Protein AF-A0AAW8W4G9-F1 (afdb_monomer_lite)

Radius of gyration: 17.94 Å; chains: 1; bounding box: 48×32×37 Å

Organism: NCBI:txid380393

Foldseek 3Di:
DVVVVVVVQVVCVVPVVDNDCVVVVVDPVSVVVVVVVVVVVVPDPLVPDPCSVVCVLCQQQVLQLVVCLVVLLVVVVVVFPPPDDVSVVVSVVVSSVVSSVVSVVLCPDPPSVVRRGD

InterPro domains:
  IPR002656 Acyltransferase 3 domain [PF01757] (6-107)

Secondary structure (DSSP, 8-state):
-HHHHHHHHHHHHHHT----THHHHS-HHHHHHHHHHHHHHHTS-GGGSTTHHHHHHHHHTHHHHHHHHHHHHHHHHHHS---SHHHHHHHHHHHHHHHHHHHHHHHTSTTTHHHH--

Sequence (118 aa):
MAIISVTYSIFNKAWMHNIYAEFNYDNLIVMIWITLLFWTLLQINVKSLNISKLITLVSKNCMGIYIVHVIVLKIISHLISMSGAVNNIMVIFIVFLLSLAISEVIYRIPGLRKLVAL

Structure (mmCIF, N/CA/C/O backbone):
data_AF-A0AAW8W4G9-F1
#
_entry.id   AF-A0AAW8W4G9-F1
#
loop_
_atom_site.group_PDB
_atom_site.id
_atom_site.type_symbol
_atom_site.label_atom_id
_atom_site.label_alt_id
_atom_site.label_comp_id
_atom_site.label_asym_id
_atom_site.label_entity_id
_atom_site.label_seq_id
_atom_site.pdbx_PDB_ins_code
_atom_site.Cartn_x
_atom_site.Cartn_y
_atom_site.Cartn_z
_atom_site.occupancy
_atom_site.B_iso_or_equiv
_atom_site.auth_seq_id
_atom_site.auth_comp_id
_atom_site.auth_asym_id
_atom_site.auth_atom_id
_atom_site.pdbx_PDB_model_num
ATOM 1 N N . MET A 1 1 ? 10.363 7.219 -0.745 1.00 53.22 1 MET A N 1
ATOM 2 C CA . MET A 1 1 ? 10.395 5.776 -1.062 1.00 53.22 1 MET A CA 1
ATOM 3 C C . MET A 1 1 ? 11.064 5.533 -2.407 1.00 53.22 1 MET A C 1
ATOM 5 O O . MET A 1 1 ? 12.252 5.265 -2.376 1.00 53.22 1 MET A O 1
ATOM 9 N N . ALA A 1 2 ? 10.390 5.750 -3.548 1.00 54.66 2 ALA A N 1
ATOM 10 C CA . ALA A 1 2 ? 10.933 5.433 -4.878 1.00 54.66 2 ALA A CA 1
ATOM 11 C C . ALA A 1 2 ? 12.298 6.077 -5.177 1.00 54.66 2 ALA A C 1
ATOM 13 O O . ALA A 1 2 ? 13.195 5.391 -5.633 1.00 54.66 2 ALA A O 1
ATOM 14 N N . ILE A 1 3 ? 12.493 7.363 -4.870 1.00 61.19 3 ILE A N 1
ATOM 15 C CA . ILE A 1 3 ? 13.752 8.057 -5.196 1.0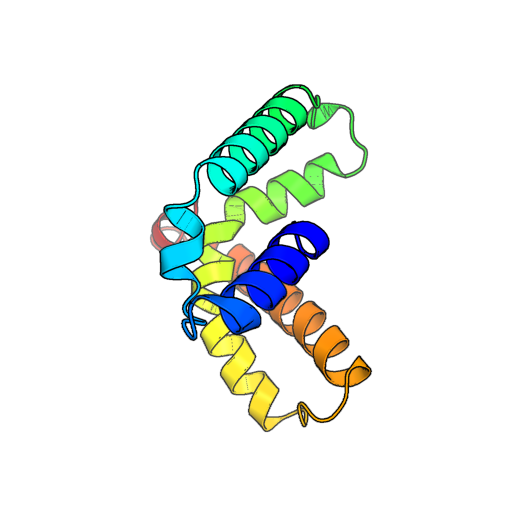0 61.19 3 ILE A CA 1
ATOM 16 C C . ILE A 1 3 ? 14.927 7.501 -4.381 1.00 61.19 3 ILE A C 1
ATOM 18 O O . ILE A 1 3 ? 15.951 7.192 -4.966 1.00 61.19 3 ILE A O 1
ATOM 22 N N . ILE A 1 4 ? 14.765 7.303 -3.068 1.00 65.31 4 ILE A N 1
ATOM 23 C CA . ILE A 1 4 ? 15.822 6.770 -2.184 1.00 65.31 4 ILE A CA 1
ATOM 24 C C . ILE A 1 4 ? 16.107 5.294 -2.489 1.00 65.31 4 ILE A C 1
ATOM 26 O O . ILE A 1 4 ? 17.259 4.881 -2.521 1.00 65.31 4 ILE A O 1
ATOM 30 N N . SER A 1 5 ? 15.072 4.491 -2.752 1.00 61.69 5 SER A N 1
ATOM 31 C CA . SER A 1 5 ? 15.258 3.089 -3.136 1.00 61.69 5 SER A CA 1
ATOM 32 C C . SER A 1 5 ? 15.889 2.957 -4.523 1.00 61.69 5 SER A C 1
ATOM 34 O O . SER A 1 5 ? 16.684 2.052 -4.741 1.00 61.69 5 SER A O 1
ATOM 36 N N . VAL A 1 6 ? 15.564 3.858 -5.457 1.00 66.94 6 VAL A N 1
ATOM 37 C CA . VAL A 1 6 ? 16.162 3.900 -6.798 1.00 66.94 6 VAL A CA 1
ATOM 38 C C . VAL A 1 6 ? 17.608 4.376 -6.720 1.00 66.94 6 VAL A C 1
ATOM 40 O O . VAL A 1 6 ? 18.469 3.716 -7.286 1.00 66.94 6 VAL A O 1
ATOM 43 N N . THR A 1 7 ? 17.918 5.446 -5.982 1.00 69.00 7 THR A N 1
ATOM 44 C CA . THR A 1 7 ? 19.308 5.899 -5.807 1.00 69.00 7 THR A CA 1
ATOM 45 C C . THR A 1 7 ? 20.151 4.843 -5.101 1.00 69.00 7 THR A C 1
ATOM 47 O O . THR A 1 7 ? 21.272 4.580 -5.530 1.00 69.00 7 THR A O 1
ATOM 50 N N . TYR A 1 8 ? 19.601 4.169 -4.089 1.00 69.06 8 TYR A N 1
ATOM 51 C CA . TYR A 1 8 ? 20.279 3.069 -3.411 1.00 69.06 8 TYR A CA 1
ATOM 52 C C . TYR A 1 8 ? 20.453 1.835 -4.309 1.00 69.06 8 TYR A C 1
ATOM 54 O O . TYR A 1 8 ? 21.526 1.244 -4.336 1.00 69.06 8 TYR A O 1
ATOM 62 N N . SER A 1 9 ? 19.448 1.481 -5.116 1.00 65.38 9 SER A N 1
ATOM 63 C CA . SER A 1 9 ? 19.542 0.384 -6.089 1.00 65.38 9 SER A CA 1
ATOM 64 C C . SER A 1 9 ? 20.577 0.667 -7.185 1.00 65.38 9 SER A C 1
ATOM 66 O O . SER A 1 9 ? 21.346 -0.223 -7.545 1.00 65.38 9 SER A O 1
ATOM 68 N N . ILE A 1 10 ? 20.660 1.912 -7.669 1.00 70.31 10 ILE A N 1
ATOM 69 C CA . ILE A 1 10 ? 21.694 2.359 -8.616 1.00 70.31 10 ILE A CA 1
ATOM 70 C C . ILE A 1 10 ? 23.085 2.251 -7.973 1.00 70.31 10 ILE A C 1
ATOM 72 O O . ILE A 1 10 ? 24.012 1.750 -8.607 1.00 70.31 10 ILE A O 1
ATOM 76 N N . PHE A 1 11 ? 23.225 2.660 -6.709 1.00 69.88 11 PHE A N 1
ATOM 77 C CA . PHE A 1 11 ? 24.480 2.570 -5.962 1.00 69.88 11 PHE A CA 1
ATOM 78 C C . PHE A 1 11 ? 24.913 1.113 -5.711 1.00 69.88 11 PHE A C 1
ATOM 80 O O . PHE A 1 11 ? 26.050 0.749 -6.008 1.00 69.88 11 PHE A O 1
ATOM 87 N N . ASN A 1 12 ? 24.000 0.245 -5.261 1.00 66.50 12 ASN A N 1
ATOM 88 C CA . ASN A 1 12 ? 24.263 -1.186 -5.060 1.00 66.50 12 ASN A CA 1
ATOM 89 C C . ASN A 1 12 ? 24.623 -1.900 -6.370 1.00 66.50 12 ASN A C 1
ATOM 91 O O . ASN A 1 12 ? 25.534 -2.728 -6.386 1.00 66.50 12 ASN A O 1
ATOM 95 N N . LYS A 1 13 ? 23.977 -1.542 -7.488 1.00 66.44 13 LYS A N 1
ATOM 96 C CA . LYS A 1 13 ? 24.325 -2.064 -8.816 1.00 66.44 13 LYS A CA 1
ATOM 97 C C . LYS A 1 13 ? 25.741 -1.663 -9.243 1.00 66.44 13 LYS A C 1
ATOM 99 O O . LYS A 1 13 ? 26.420 -2.464 -9.876 1.00 66.44 13 LYS A O 1
ATOM 104 N N . ALA A 1 14 ? 26.184 -0.453 -8.899 1.00 67.19 14 ALA A N 1
ATOM 105 C CA . ALA A 1 14 ? 27.515 0.043 -9.245 1.00 67.19 14 ALA A CA 1
ATOM 106 C C . ALA A 1 14 ? 28.636 -0.561 -8.380 1.00 67.19 14 ALA A C 1
ATOM 108 O O . ALA A 1 14 ? 29.722 -0.808 -8.897 1.00 67.19 14 ALA A O 1
ATOM 109 N N . TRP A 1 15 ? 28.384 -0.805 -7.089 1.00 58.94 15 TRP A N 1
ATOM 110 C CA . TRP A 1 15 ? 29.442 -1.153 -6.127 1.00 58.94 15 TRP A CA 1
ATOM 111 C C . TRP A 1 15 ? 29.416 -2.598 -5.624 1.00 58.94 15 TRP A C 1
ATOM 113 O O . TRP A 1 15 ? 30.468 -3.185 -5.395 1.00 58.94 15 TRP A O 1
ATOM 123 N N . MET A 1 16 ? 28.225 -3.172 -5.435 1.00 60.72 16 MET A N 1
ATOM 124 C CA . MET A 1 16 ? 28.033 -4.464 -4.759 1.00 60.72 16 MET A CA 1
ATOM 125 C C . MET A 1 16 ? 27.646 -5.587 -5.729 1.00 60.72 16 MET A C 1
ATOM 127 O O . MET A 1 16 ? 27.573 -6.740 -5.319 1.00 60.72 16 MET A O 1
ATOM 131 N N . HIS A 1 17 ? 27.378 -5.266 -7.006 1.00 60.84 17 HIS A N 1
ATOM 132 C CA . HIS A 1 17 ? 26.904 -6.203 -8.041 1.00 60.84 17 HIS A CA 1
ATOM 133 C C . HIS A 1 17 ? 25.676 -7.037 -7.621 1.00 60.84 17 HIS A C 1
ATOM 135 O O . HIS A 1 17 ? 25.366 -8.056 -8.234 1.00 60.84 17 HIS A O 1
ATOM 141 N N . ASN A 1 18 ? 24.963 -6.598 -6.580 1.00 58.66 18 ASN A N 1
ATOM 142 C CA . ASN A 1 18 ? 23.908 -7.357 -5.936 1.00 58.66 18 ASN A CA 1
ATOM 143 C C . ASN A 1 18 ? 22.620 -6.530 -5.953 1.00 58.66 18 ASN A C 1
ATOM 145 O O . ASN A 1 18 ? 22.573 -5.408 -5.451 1.00 58.66 18 ASN A O 1
ATOM 149 N N . ILE A 1 19 ? 21.603 -7.059 -6.631 1.00 58.66 19 ILE A N 1
ATOM 150 C CA . ILE A 1 19 ? 20.392 -6.324 -7.036 1.00 58.66 19 ILE A CA 1
ATOM 151 C C . ILE A 1 19 ? 19.165 -6.811 -6.248 1.00 58.66 19 ILE A C 1
ATOM 153 O O . ILE A 1 19 ? 18.057 -6.309 -6.442 1.00 58.66 19 ILE A O 1
ATOM 157 N N . TYR A 1 20 ? 19.339 -7.798 -5.362 1.00 62.41 20 TYR A N 1
ATOM 158 C CA . TYR A 1 20 ? 18.236 -8.344 -4.583 1.00 62.41 20 TYR A CA 1
ATOM 159 C C . TYR A 1 20 ? 17.785 -7.350 -3.513 1.00 62.41 20 TYR A C 1
ATOM 161 O O . TYR A 1 20 ? 18.583 -6.791 -2.762 1.00 62.41 20 TYR A O 1
ATOM 169 N N . ALA A 1 21 ? 16.471 -7.134 -3.450 1.00 60.75 21 ALA A N 1
ATOM 170 C CA . ALA A 1 21 ? 15.850 -6.180 -2.538 1.00 60.75 21 ALA A CA 1
ATOM 171 C C . ALA A 1 21 ? 16.005 -6.564 -1.057 1.00 60.75 21 ALA A C 1
ATOM 173 O O . ALA A 1 21 ? 15.880 -5.697 -0.199 1.00 60.75 21 ALA A O 1
ATOM 174 N N . GLU A 1 22 ? 16.302 -7.832 -0.764 1.00 62.84 22 GLU A N 1
ATOM 175 C CA . GLU A 1 22 ? 16.512 -8.343 0.595 1.00 62.84 22 GLU A CA 1
ATOM 176 C C . GLU A 1 22 ? 17.656 -7.623 1.322 1.00 62.84 22 GLU A C 1
ATOM 178 O O . GLU A 1 22 ? 17.476 -7.172 2.449 1.00 62.84 22 GLU A O 1
ATOM 183 N N . PHE A 1 23 ? 18.764 -7.352 0.627 1.00 63.75 23 PHE A N 1
ATOM 184 C CA . PHE A 1 23 ? 19.906 -6.616 1.180 1.00 63.75 23 PHE A CA 1
ATOM 185 C C . PHE A 1 23 ? 19.605 -5.136 1.444 1.00 63.75 23 PHE A C 1
ATOM 187 O O . PHE A 1 23 ? 20.335 -4.468 2.175 1.00 63.75 23 PHE A O 1
ATOM 194 N N . ASN A 1 24 ? 18.528 -4.593 0.866 1.00 64.75 24 ASN A N 1
ATOM 195 C CA . ASN A 1 24 ? 18.127 -3.216 1.133 1.00 64.75 24 ASN A CA 1
ATOM 196 C C . ASN A 1 24 ? 17.456 -3.067 2.507 1.00 64.75 24 ASN A C 1
ATOM 198 O O . ASN A 1 24 ? 17.430 -1.952 3.029 1.00 64.75 24 ASN A O 1
ATOM 202 N N . TYR A 1 25 ? 16.926 -4.148 3.093 1.00 66.69 25 TYR A N 1
ATOM 203 C CA . TYR A 1 25 ? 16.315 -4.116 4.427 1.00 66.69 25 TYR A CA 1
ATOM 204 C C . TYR A 1 25 ? 17.349 -4.097 5.557 1.00 66.69 25 TYR A C 1
ATOM 206 O O . TYR A 1 25 ? 17.073 -3.520 6.606 1.00 66.69 25 TYR A O 1
ATOM 214 N N . ASP A 1 26 ? 18.550 -4.624 5.314 1.00 70.12 26 ASP A N 1
ATOM 215 C CA . ASP A 1 26 ? 19.663 -4.615 6.277 1.00 70.12 26 ASP A CA 1
ATOM 216 C C . ASP A 1 26 ? 20.365 -3.249 6.364 1.00 70.12 26 ASP A C 1
ATOM 218 O O . ASP A 1 26 ? 21.248 -3.019 7.193 1.00 70.12 26 ASP A O 1
ATOM 222 N N . ASN A 1 27 ? 19.986 -2.306 5.500 1.00 75.00 27 ASN A N 1
ATOM 223 C CA . ASN A 1 27 ? 20.593 -0.990 5.471 1.00 75.00 27 ASN A CA 1
ATOM 224 C C . ASN A 1 27 ? 20.007 -0.074 6.558 1.00 75.00 27 ASN A C 1
ATOM 226 O O . ASN A 1 27 ? 18.842 0.329 6.514 1.00 75.00 27 ASN A O 1
ATOM 230 N N . LEU A 1 28 ? 20.871 0.356 7.478 1.00 78.00 28 LEU A N 1
ATOM 231 C CA . LEU A 1 28 ? 20.533 1.248 8.589 1.00 78.00 28 LEU A CA 1
ATOM 232 C C . LEU A 1 28 ? 19.907 2.581 8.129 1.00 78.00 28 LEU A C 1
ATOM 234 O O . LEU A 1 28 ? 18.979 3.077 8.764 1.00 78.00 28 LEU A O 1
ATOM 238 N N . ILE A 1 29 ? 20.339 3.141 6.994 1.00 77.94 29 ILE A N 1
ATOM 239 C CA . ILE A 1 29 ? 19.748 4.356 6.407 1.00 77.94 29 ILE A CA 1
ATOM 240 C C . ILE A 1 29 ? 18.305 4.081 5.969 1.00 77.94 29 ILE A C 1
ATOM 242 O O . ILE A 1 29 ? 17.413 4.875 6.264 1.00 77.94 29 ILE A O 1
ATOM 246 N N . VAL A 1 30 ? 18.052 2.951 5.302 1.00 77.75 30 VAL A N 1
ATOM 247 C CA . VAL A 1 30 ? 16.699 2.556 4.875 1.00 77.75 30 VAL A CA 1
ATOM 248 C C . VAL A 1 30 ? 15.795 2.347 6.093 1.00 77.75 30 VAL A C 1
ATOM 250 O O . VAL A 1 30 ? 14.675 2.859 6.106 1.00 77.75 30 VAL A O 1
ATOM 253 N N . MET A 1 31 ? 16.295 1.700 7.151 1.00 82.62 31 MET A N 1
ATOM 254 C CA . MET A 1 31 ? 15.563 1.539 8.413 1.00 82.62 31 MET A CA 1
ATOM 255 C C . MET A 1 31 ? 15.209 2.877 9.075 1.00 82.62 31 MET A C 1
ATOM 257 O O . MET A 1 31 ? 14.056 3.074 9.470 1.00 82.62 31 MET A O 1
ATOM 261 N N . ILE A 1 32 ? 16.159 3.817 9.177 1.00 83.69 32 ILE A N 1
ATOM 262 C CA . ILE A 1 32 ? 15.904 5.157 9.734 1.00 83.69 32 ILE A CA 1
ATOM 263 C C . ILE A 1 32 ? 14.819 5.872 8.926 1.00 83.69 32 ILE A C 1
ATOM 265 O O . ILE A 1 32 ? 13.883 6.426 9.501 1.00 83.69 32 ILE A O 1
ATOM 269 N N . TRP A 1 33 ? 14.896 5.829 7.595 1.00 81.31 33 TRP A N 1
ATOM 270 C CA . TRP A 1 33 ? 13.904 6.473 6.735 1.00 81.31 33 TRP A CA 1
ATOM 271 C C . TRP A 1 33 ? 12.510 5.872 6.875 1.00 81.31 33 TRP A C 1
ATOM 273 O O . TRP A 1 33 ? 11.536 6.621 6.953 1.00 81.31 33 TRP A O 1
ATOM 283 N N . ILE A 1 34 ? 12.399 4.542 6.927 1.00 83.12 34 ILE A N 1
ATOM 284 C CA . ILE A 1 34 ? 11.119 3.867 7.170 1.00 83.12 34 ILE A CA 1
ATOM 285 C C . ILE A 1 34 ? 10.567 4.302 8.530 1.00 83.12 34 ILE A C 1
ATOM 287 O O . ILE A 1 34 ? 9.404 4.686 8.619 1.00 83.12 34 ILE A O 1
ATOM 291 N N . THR A 1 35 ? 11.408 4.337 9.565 1.00 87.38 35 THR A N 1
ATOM 292 C CA . THR A 1 35 ? 11.010 4.749 10.919 1.00 87.38 35 THR A CA 1
ATOM 293 C C . THR A 1 35 ? 10.491 6.188 10.945 1.00 87.38 35 THR A C 1
ATOM 295 O O . THR A 1 35 ? 9.416 6.440 11.486 1.00 87.38 35 THR A O 1
ATOM 298 N N . LEU A 1 36 ? 11.193 7.130 10.306 1.00 88.12 36 LEU A N 1
ATOM 299 C CA . LEU A 1 36 ? 10.755 8.527 10.187 1.00 88.12 36 LEU A CA 1
ATOM 300 C C . LEU A 1 36 ? 9.448 8.662 9.395 1.00 88.12 36 LEU A C 1
ATOM 302 O O . LEU A 1 36 ? 8.577 9.457 9.749 1.00 88.12 36 LEU A O 1
ATOM 306 N N . LEU A 1 37 ? 9.281 7.871 8.337 1.00 85.94 37 LEU A N 1
ATOM 307 C CA . LEU A 1 37 ? 8.051 7.851 7.553 1.00 85.94 37 LEU A CA 1
ATOM 308 C C . LEU A 1 37 ? 6.868 7.354 8.392 1.00 85.94 37 LEU A C 1
ATOM 310 O O . LEU A 1 37 ? 5.821 7.990 8.403 1.00 85.94 37 LEU A O 1
ATOM 314 N N . PHE A 1 38 ? 7.029 6.272 9.153 1.00 86.12 38 PHE A N 1
ATOM 315 C CA . PHE A 1 38 ? 5.977 5.819 10.065 1.00 86.12 38 PHE A CA 1
ATOM 316 C C . PHE A 1 38 ? 5.699 6.842 11.168 1.00 86.12 38 PHE A C 1
ATOM 318 O O . PHE A 1 38 ? 4.538 7.145 11.433 1.00 86.12 38 PHE A O 1
ATOM 325 N N . TRP A 1 39 ? 6.742 7.426 11.759 1.00 91.50 39 TRP A N 1
ATOM 326 C CA . TRP A 1 39 ? 6.605 8.449 12.794 1.00 91.50 39 TRP A CA 1
ATOM 327 C C . TRP A 1 39 ? 5.789 9.654 12.314 1.00 91.50 39 TRP A C 1
ATOM 329 O O . TRP A 1 39 ? 4.866 10.093 12.994 1.00 91.50 39 TRP A O 1
ATOM 339 N N .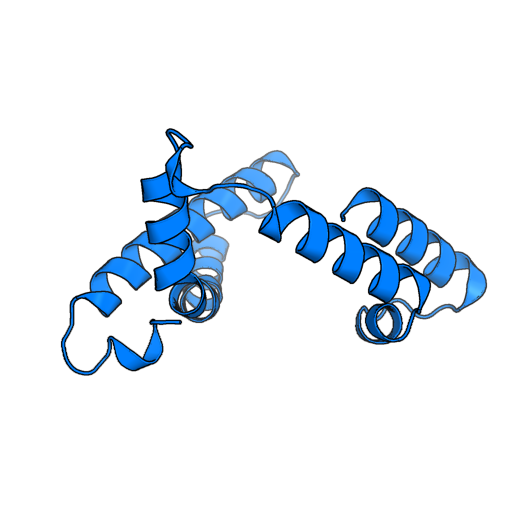 THR A 1 40 ? 6.083 10.160 11.115 1.00 88.19 40 THR A N 1
ATOM 340 C CA . THR A 1 40 ? 5.339 11.282 10.522 1.00 88.19 40 THR A CA 1
ATOM 341 C C . THR A 1 40 ? 3.891 10.914 10.204 1.00 88.19 40 THR A C 1
ATOM 343 O O . THR A 1 40 ? 2.990 11.699 10.490 1.00 88.19 40 THR A O 1
ATOM 346 N N . LEU A 1 41 ? 3.636 9.710 9.683 1.00 85.31 41 LEU A N 1
ATOM 347 C CA . LEU A 1 41 ? 2.275 9.246 9.399 1.00 85.31 41 LEU A CA 1
ATOM 348 C C . LEU A 1 41 ? 1.433 9.052 10.668 1.00 85.31 41 LEU A C 1
ATOM 350 O O . LEU A 1 41 ? 0.235 9.326 10.639 1.00 85.31 41 LEU A O 1
ATOM 354 N N . LEU A 1 42 ? 2.038 8.636 11.785 1.00 85.94 42 LEU A N 1
ATOM 355 C CA . LEU A 1 42 ? 1.343 8.474 13.070 1.00 85.94 42 LEU A CA 1
ATOM 356 C C . LEU A 1 42 ? 0.816 9.797 13.640 1.00 85.94 42 LEU A C 1
ATOM 358 O O . LEU A 1 42 ? -0.160 9.797 14.386 1.00 85.94 42 LEU A O 1
ATOM 362 N N . GLN A 1 43 ? 1.434 10.923 13.281 1.00 87.12 43 GLN A N 1
ATOM 363 C CA . GLN A 1 43 ? 0.989 12.250 13.712 1.00 87.12 43 GLN A CA 1
ATOM 364 C C . GLN A 1 43 ? -0.219 12.763 12.911 1.00 87.12 43 GLN A C 1
ATOM 366 O O . GLN A 1 43 ? -0.866 13.730 13.317 1.00 87.12 43 GLN A O 1
ATOM 371 N N . ILE A 1 44 ? -0.553 12.131 11.781 1.00 84.94 44 ILE A N 1
ATOM 372 C CA . ILE A 1 44 ? -1.676 12.544 10.939 1.00 84.94 44 ILE A CA 1
ATOM 373 C C . ILE A 1 44 ? -2.986 12.062 11.564 1.00 84.94 44 ILE A C 1
ATOM 375 O O . ILE A 1 44 ? -3.253 10.864 11.671 1.00 84.94 44 ILE A O 1
ATOM 379 N N . ASN A 1 45 ? -3.872 13.001 11.901 1.00 82.38 45 ASN A N 1
ATOM 380 C CA . ASN A 1 45 ? -5.233 12.661 12.299 1.00 82.38 45 ASN A CA 1
ATOM 381 C C . ASN A 1 45 ? -6.062 12.251 11.073 1.00 82.38 45 ASN A C 1
ATOM 383 O O . ASN A 1 45 ? -6.696 13.071 10.416 1.00 82.38 45 ASN A O 1
ATOM 387 N N . VAL A 1 46 ? -6.084 10.952 10.776 1.00 77.62 46 VAL A N 1
ATOM 388 C CA . VAL A 1 46 ? -6.787 10.404 9.606 1.00 77.62 46 VAL A CA 1
ATOM 389 C C . VAL A 1 46 ? -8.281 10.750 9.603 1.00 77.62 46 VAL A C 1
ATOM 391 O O . VAL A 1 46 ? -8.858 10.899 8.530 1.00 77.62 46 VAL A O 1
ATOM 394 N N . LYS A 1 47 ? -8.923 10.928 10.770 1.00 76.62 47 LYS A N 1
ATOM 395 C CA . LYS A 1 47 ? -10.372 11.192 10.865 1.00 76.62 47 LYS A CA 1
ATOM 396 C C . LYS A 1 47 ? -10.783 12.562 10.320 1.00 76.62 47 LYS A C 1
ATOM 398 O O . LYS A 1 47 ? -11.922 12.696 9.885 1.00 76.62 47 LYS A O 1
ATOM 403 N N . SER A 1 48 ? -9.893 13.555 10.326 1.00 78.62 48 SER A N 1
ATOM 404 C CA . SER A 1 48 ? -10.193 14.895 9.801 1.00 78.62 48 SER A CA 1
ATOM 405 C C . SER A 1 48 ? -10.016 15.007 8.284 1.00 78.62 48 SER A C 1
ATOM 407 O O . SER A 1 48 ? -10.363 16.031 7.700 1.00 78.62 48 SER A O 1
ATOM 409 N N . LEU A 1 49 ? -9.502 13.966 7.622 1.00 83.31 49 LEU A N 1
ATOM 410 C CA . LEU A 1 49 ? -9.316 13.955 6.176 1.00 83.31 49 LEU A CA 1
ATOM 411 C C . LEU A 1 49 ? -10.616 13.575 5.455 1.00 83.31 49 LEU A C 1
ATOM 413 O O . LEU A 1 49 ? -11.258 12.573 5.781 1.00 83.31 49 LEU A O 1
ATOM 417 N N . ASN A 1 50 ? -10.928 14.284 4.367 1.00 86.31 50 ASN A N 1
ATOM 418 C CA . ASN A 1 50 ? -12.045 13.952 3.466 1.00 86.31 50 ASN A CA 1
ATOM 419 C C . ASN A 1 50 ? -11.932 12.536 2.859 1.00 86.31 50 ASN A C 1
ATOM 421 O O . ASN A 1 50 ? -12.922 11.957 2.418 1.00 86.31 50 ASN A O 1
ATOM 425 N N . ILE A 1 51 ? -10.725 11.961 2.864 1.00 88.88 51 ILE A N 1
ATOM 426 C CA . ILE A 1 51 ? -10.384 10.654 2.281 1.00 88.88 51 ILE A CA 1
ATOM 427 C C . ILE A 1 51 ? -10.371 9.545 3.358 1.00 88.88 51 ILE A C 1
ATOM 429 O O . ILE A 1 51 ? -10.133 8.377 3.060 1.00 88.88 51 ILE A O 1
ATOM 433 N N . SER A 1 52 ? -10.691 9.867 4.617 1.00 88.31 52 SER A N 1
ATOM 434 C CA . SER A 1 52 ? -10.679 8.931 5.755 1.00 88.31 52 SER A CA 1
ATOM 435 C C . SER A 1 52 ? -11.443 7.626 5.498 1.00 88.31 52 SER A C 1
ATOM 437 O O . SER A 1 52 ? -10.962 6.544 5.844 1.00 88.31 52 SER A O 1
ATOM 439 N N . LYS A 1 53 ? -12.601 7.700 4.828 1.00 90.06 53 LYS A N 1
ATOM 440 C CA . LYS A 1 53 ? -13.406 6.527 4.448 1.00 90.06 53 LYS A CA 1
ATOM 441 C C . LYS A 1 53 ? -12.675 5.616 3.463 1.00 90.06 53 LYS A C 1
ATOM 443 O O . LYS A 1 53 ? -12.704 4.401 3.635 1.00 90.06 53 LYS A O 1
ATOM 448 N N . LEU A 1 54 ? -12.012 6.194 2.461 1.00 90.56 54 LEU A N 1
ATOM 449 C CA . LEU A 1 54 ? -11.239 5.441 1.474 1.00 90.56 54 LEU A CA 1
ATOM 450 C C . LEU A 1 54 ? -10.017 4.793 2.127 1.00 90.56 54 LEU A C 1
ATOM 452 O O . LEU A 1 54 ? -9.777 3.611 1.908 1.00 90.56 54 LEU A O 1
ATOM 456 N N . ILE A 1 55 ? -9.294 5.537 2.970 1.00 89.81 55 ILE A N 1
ATOM 457 C CA . ILE A 1 55 ? -8.154 5.005 3.729 1.00 89.81 55 ILE A CA 1
ATOM 458 C C . ILE A 1 55 ? -8.614 3.809 4.564 1.00 89.81 55 ILE A C 1
ATOM 460 O O . ILE A 1 55 ? -8.057 2.727 4.437 1.00 89.81 55 ILE A O 1
ATOM 464 N N . THR A 1 56 ? -9.700 3.958 5.326 1.00 90.44 56 THR A N 1
ATOM 465 C CA . THR A 1 56 ? -10.258 2.871 6.146 1.00 90.44 56 THR A CA 1
ATOM 466 C C . THR A 1 56 ? -10.672 1.659 5.303 1.00 90.44 56 THR A C 1
ATOM 468 O O . THR A 1 56 ? -10.407 0.522 5.692 1.00 90.44 56 THR A O 1
ATOM 471 N N . LEU A 1 57 ? -11.299 1.885 4.141 1.00 92.12 57 LEU A N 1
ATOM 472 C CA . LEU A 1 57 ? -11.717 0.833 3.209 1.00 92.12 57 LEU A CA 1
ATOM 473 C C . LEU A 1 57 ? -10.526 0.043 2.655 1.00 92.12 57 LEU A C 1
ATOM 475 O O . LEU A 1 57 ? -10.585 -1.184 2.598 1.00 92.12 57 LEU A O 1
ATOM 479 N N . VAL A 1 58 ? -9.460 0.731 2.251 1.00 92.00 58 VAL A N 1
ATOM 480 C CA . VAL A 1 58 ? -8.248 0.090 1.730 1.00 92.00 58 VAL A CA 1
ATOM 481 C C . VAL A 1 58 ? -7.504 -0.622 2.857 1.00 92.00 58 VAL A C 1
ATOM 483 O O . VAL A 1 58 ? -7.154 -1.788 2.704 1.00 92.00 58 VAL A O 1
ATOM 486 N N . SER A 1 59 ? -7.333 0.024 4.015 1.00 90.12 59 SER A N 1
ATOM 487 C CA . SER A 1 59 ? -6.635 -0.546 5.171 1.00 90.12 59 SER A CA 1
ATOM 488 C C . SER A 1 59 ? -7.262 -1.856 5.643 1.00 90.12 59 SER A C 1
ATOM 490 O O . SER A 1 59 ? -6.543 -2.838 5.802 1.00 90.12 59 SER A O 1
ATOM 492 N N . LYS A 1 60 ? -8.595 -1.920 5.797 1.00 91.25 60 LYS A N 1
ATOM 493 C CA . LYS A 1 60 ? -9.267 -3.151 6.258 1.00 91.25 60 LYS A CA 1
ATOM 494 C C . LYS A 1 60 ? -9.187 -4.316 5.261 1.00 91.25 60 LYS A C 1
ATOM 496 O O . LYS A 1 60 ? -9.375 -5.456 5.668 1.00 91.25 60 LYS A O 1
ATOM 501 N N . ASN A 1 61 ? -8.955 -4.027 3.976 1.00 92.56 61 ASN A N 1
ATOM 502 C CA . ASN A 1 61 ? -8.873 -5.012 2.892 1.00 92.56 61 ASN A CA 1
ATOM 503 C C . ASN A 1 61 ? -7.437 -5.246 2.407 1.00 92.56 61 ASN A C 1
ATOM 505 O O . ASN A 1 61 ? -7.242 -5.955 1.424 1.00 92.56 61 ASN A O 1
ATOM 509 N N . CYS A 1 62 ? -6.431 -4.645 3.046 1.00 92.31 62 CYS A N 1
ATOM 510 C CA . CYS A 1 62 ? -5.060 -4.649 2.539 1.00 92.31 62 CYS A CA 1
ATOM 511 C C . CYS A 1 62 ? -4.514 -6.078 2.372 1.00 92.31 62 CYS A C 1
ATOM 513 O O . CYS A 1 62 ? -3.950 -6.402 1.326 1.00 92.31 62 CYS A O 1
ATOM 515 N N . MET A 1 63 ? -4.778 -6.961 3.343 1.00 92.44 63 MET A N 1
ATOM 516 C CA . MET A 1 63 ? -4.394 -8.373 3.255 1.00 92.44 63 MET A CA 1
ATOM 517 C C . MET A 1 63 ? -5.113 -9.093 2.107 1.00 92.44 63 MET A C 1
ATOM 519 O O . MET A 1 63 ? -4.502 -9.830 1.337 1.00 92.44 63 MET A O 1
ATOM 523 N N . GLY A 1 64 ? -6.404 -8.818 1.929 1.00 92.38 64 GLY A N 1
ATOM 524 C CA . GLY A 1 64 ? -7.170 -9.304 0.787 1.00 92.38 64 GLY A CA 1
ATOM 525 C C . GLY A 1 64 ? -6.587 -8.917 -0.559 1.00 92.38 64 GLY A C 1
ATOM 526 O O . GLY A 1 64 ? -6.381 -9.773 -1.415 1.00 92.38 64 GLY A O 1
ATOM 527 N N . ILE A 1 65 ? -6.278 -7.631 -0.729 1.00 95.12 65 ILE A N 1
ATOM 528 C CA . ILE A 1 65 ? -5.681 -7.104 -1.957 1.00 95.12 65 ILE A CA 1
ATOM 529 C C . ILE A 1 65 ? -4.351 -7.813 -2.212 1.00 95.12 65 ILE A C 1
ATOM 531 O O . ILE A 1 65 ? -4.096 -8.254 -3.331 1.00 95.12 65 ILE A O 1
ATOM 535 N N . TYR A 1 66 ? -3.535 -7.994 -1.173 1.00 93.69 66 TYR A N 1
ATOM 536 C CA . TYR A 1 66 ? -2.269 -8.712 -1.269 1.00 93.69 66 TYR A CA 1
ATOM 537 C C . TYR A 1 66 ? -2.436 -10.169 -1.737 1.00 93.69 66 TYR A C 1
ATOM 539 O O . TYR A 1 66 ? -1.652 -10.636 -2.554 1.00 93.69 66 TYR A O 1
ATOM 547 N N . ILE A 1 67 ? -3.479 -10.882 -1.319 1.00 93.00 67 ILE A N 1
ATOM 548 C CA . ILE A 1 67 ? -3.719 -12.255 -1.793 1.00 93.00 67 ILE A CA 1
ATOM 549 C C . ILE A 1 67 ? -4.291 -12.255 -3.221 1.00 93.00 67 ILE A C 1
ATOM 551 O O . ILE A 1 67 ? -3.834 -12.989 -4.096 1.00 93.00 67 ILE A O 1
ATOM 555 N N . VAL A 1 68 ? -5.304 -11.425 -3.470 1.00 95.00 68 VAL A N 1
ATOM 556 C CA . VAL A 1 68 ? -6.115 -11.468 -4.695 1.00 95.00 68 VAL A CA 1
ATOM 557 C C . VAL A 1 68 ? -5.388 -10.871 -5.903 1.00 95.00 68 VAL A C 1
ATOM 559 O O . VAL A 1 68 ? -5.593 -11.345 -7.025 1.00 95.00 68 VAL A O 1
ATOM 562 N N . HIS A 1 69 ? -4.513 -9.877 -5.709 1.00 95.00 69 HIS A N 1
ATOM 563 C CA . HIS A 1 69 ? -3.901 -9.160 -6.832 1.00 95.00 69 HIS A CA 1
ATOM 564 C C . HIS A 1 69 ? -3.076 -10.053 -7.754 1.00 95.00 69 HIS A C 1
ATOM 566 O O . HIS A 1 69 ? -3.059 -9.793 -8.950 1.00 95.00 69 HIS A O 1
ATOM 572 N N . VAL A 1 70 ? -2.446 -11.120 -7.255 1.00 95.25 70 VAL A N 1
ATOM 573 C CA . VAL A 1 70 ? -1.670 -12.047 -8.097 1.00 95.25 70 VAL A CA 1
ATOM 574 C C . VAL A 1 70 ? -2.583 -12.789 -9.077 1.00 95.25 70 VAL A C 1
ATOM 576 O O . VAL A 1 70 ? -2.256 -12.931 -10.256 1.00 95.25 70 VAL A O 1
ATOM 579 N N . ILE A 1 71 ? -3.761 -13.218 -8.612 1.00 95.38 71 ILE A N 1
ATOM 580 C CA . ILE A 1 71 ? -4.759 -13.910 -9.440 1.00 95.38 71 ILE A CA 1
ATOM 581 C C . ILE A 1 71 ? -5.317 -12.943 -10.486 1.00 95.38 71 ILE A C 1
ATOM 583 O O . ILE A 1 71 ? -5.361 -13.266 -11.673 1.00 95.38 71 ILE A O 1
ATOM 587 N N . VAL A 1 72 ? -5.694 -11.736 -10.058 1.00 95.88 72 VAL A N 1
ATOM 588 C CA . VAL A 1 72 ? -6.207 -10.692 -10.953 1.00 95.88 72 VAL A CA 1
ATOM 589 C C . VAL A 1 72 ? -5.156 -10.305 -11.989 1.00 95.88 72 VAL A C 1
ATOM 591 O O . VAL A 1 72 ? -5.468 -10.243 -13.173 1.00 95.88 72 VAL A O 1
ATOM 594 N N . LEU A 1 73 ? -3.903 -10.106 -11.578 1.00 94.94 73 LEU A N 1
ATOM 595 C CA . LEU A 1 73 ? -2.796 -9.771 -12.470 1.00 94.94 73 LEU A CA 1
ATOM 596 C C . LEU A 1 73 ? -2.593 -10.853 -13.531 1.00 94.94 73 LEU A C 1
ATOM 598 O O . LEU A 1 73 ? -2.443 -10.522 -14.704 1.00 94.94 73 LEU A O 1
ATOM 602 N N . LYS A 1 74 ? -2.651 -12.134 -13.144 1.00 94.19 74 LYS A N 1
ATOM 603 C CA . LYS A 1 74 ? -2.554 -13.253 -14.087 1.00 94.19 74 LYS A CA 1
ATOM 604 C C . LYS A 1 74 ? -3.661 -13.190 -15.138 1.00 94.19 74 LYS A C 1
ATOM 606 O O . LYS A 1 74 ? -3.372 -13.296 -16.325 1.00 94.19 74 LYS A O 1
ATOM 611 N N . ILE A 1 75 ? -4.904 -12.939 -14.729 1.00 94.19 75 ILE A N 1
ATOM 612 C CA . ILE A 1 75 ? -6.038 -12.791 -15.655 1.00 94.19 75 ILE A CA 1
ATOM 613 C C . ILE A 1 75 ? -5.836 -11.580 -16.578 1.00 94.19 75 ILE A C 1
ATOM 615 O O . ILE A 1 75 ? -5.939 -11.712 -17.795 1.00 94.19 75 ILE A O 1
ATOM 619 N N . ILE A 1 76 ? -5.496 -10.415 -16.023 1.00 93.75 76 ILE A N 1
ATOM 620 C CA . ILE A 1 76 ? -5.298 -9.179 -16.795 1.00 93.75 76 ILE A CA 1
ATOM 621 C C . ILE A 1 76 ? -4.128 -9.302 -17.776 1.00 93.75 76 ILE A C 1
ATOM 623 O O . ILE A 1 76 ? -4.212 -8.773 -18.882 1.00 93.75 76 ILE A O 1
ATOM 627 N N . SER A 1 77 ? -3.073 -10.041 -17.426 1.00 91.19 77 SER A N 1
ATOM 628 C CA . SER A 1 77 ? -1.918 -10.257 -18.307 1.00 91.19 77 SER A CA 1
ATOM 629 C C . SER A 1 77 ? -2.261 -10.995 -19.605 1.00 91.19 77 SER A C 1
ATOM 631 O O . SER A 1 77 ? -1.563 -10.830 -20.601 1.00 91.19 77 SER A O 1
ATOM 633 N N . HIS A 1 78 ? -3.358 -11.761 -19.622 1.00 92.19 78 HIS A N 1
ATOM 634 C CA . HIS A 1 78 ? -3.877 -12.391 -20.837 1.00 92.19 78 HIS A CA 1
ATOM 635 C C . HIS A 1 78 ? -4.739 -11.447 -21.690 1.00 92.19 78 HIS A C 1
ATOM 637 O O . HIS A 1 78 ? -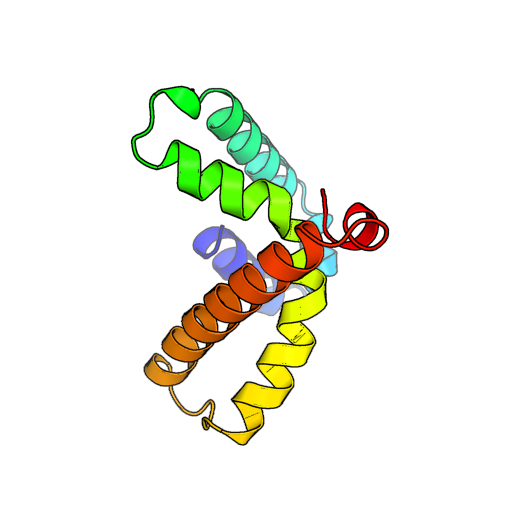4.975 -11.739 -22.859 1.00 92.19 78 HIS A O 1
ATOM 643 N N . LEU A 1 79 ? -5.218 -10.335 -21.122 1.00 90.69 79 LEU A N 1
ATOM 644 C CA . LEU A 1 79 ? -6.121 -9.388 -21.785 1.00 90.69 79 LEU A CA 1
ATOM 645 C C . LEU A 1 79 ? -5.396 -8.143 -22.302 1.00 90.69 79 LEU A C 1
ATOM 647 O O . LEU A 1 79 ? -5.788 -7.581 -23.321 1.00 90.69 79 LEU A O 1
ATOM 651 N N . ILE A 1 80 ? -4.362 -7.692 -21.590 1.00 87.94 80 ILE A N 1
ATOM 652 C CA . ILE A 1 80 ? -3.636 -6.455 -21.886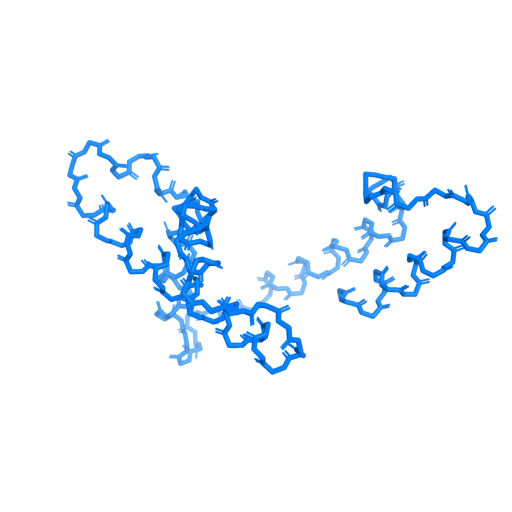 1.00 87.94 80 ILE A CA 1
ATOM 653 C C . ILE A 1 80 ? -2.147 -6.766 -22.001 1.00 87.94 80 ILE A C 1
ATOM 655 O O . ILE A 1 80 ? -1.522 -7.253 -21.057 1.00 87.94 80 ILE A O 1
ATOM 659 N N . SER A 1 81 ? -1.551 -6.416 -23.140 1.00 84.69 81 SER A N 1
ATOM 660 C CA . SER A 1 81 ? -0.103 -6.475 -23.319 1.00 84.69 81 SER A CA 1
ATOM 661 C C . SER A 1 81 ? 0.586 -5.425 -22.440 1.00 84.69 81 SER A C 1
ATOM 663 O O . SER A 1 81 ? 0.395 -4.218 -22.627 1.00 84.69 81 SER A O 1
ATOM 665 N N . MET A 1 82 ? 1.447 -5.877 -21.524 1.00 81.44 82 MET A N 1
ATOM 666 C CA . MET A 1 82 ? 2.265 -5.024 -20.643 1.00 81.44 82 MET A CA 1
ATOM 667 C C . MET A 1 82 ? 3.480 -4.421 -21.368 1.00 81.44 82 MET A C 1
ATOM 669 O O . MET A 1 82 ? 4.608 -4.416 -20.876 1.00 81.44 82 MET A O 1
ATOM 673 N N . SER A 1 83 ? 3.254 -3.951 -22.592 1.00 81.38 83 SER A N 1
ATOM 674 C CA . SER A 1 83 ? 4.240 -3.276 -23.423 1.00 81.38 83 SER A CA 1
ATOM 675 C C . SER A 1 83 ? 3.999 -1.770 -23.353 1.00 81.38 83 SER A C 1
ATOM 677 O O . SER A 1 83 ? 3.031 -1.261 -23.918 1.00 81.38 83 SER A O 1
ATOM 679 N N . GLY A 1 84 ? 4.881 -1.057 -22.653 1.00 86.50 84 GLY A N 1
ATOM 680 C CA . GLY A 1 84 ? 4.856 0.403 -22.547 1.00 86.50 84 GLY A CA 1
ATOM 681 C C . GLY A 1 84 ? 4.403 0.927 -21.183 1.00 86.50 84 GLY A C 1
ATOM 682 O O . GLY A 1 84 ? 3.584 0.330 -20.487 1.00 86.50 84 GLY A O 1
ATOM 683 N N . ALA A 1 85 ? 4.947 2.085 -20.799 1.00 88.44 85 ALA A N 1
ATOM 684 C CA . ALA A 1 85 ? 4.748 2.672 -19.473 1.00 88.44 85 ALA A CA 1
ATOM 685 C C . ALA A 1 85 ? 3.275 2.995 -19.165 1.00 88.44 85 ALA A C 1
ATOM 687 O O . ALA A 1 85 ? 2.819 2.762 -18.049 1.00 88.44 85 ALA A O 1
ATOM 688 N N . VAL A 1 86 ? 2.522 3.484 -20.156 1.00 89.12 86 VAL A N 1
ATOM 689 C CA . VAL A 1 86 ? 1.103 3.846 -19.990 1.00 89.12 86 VAL A CA 1
ATOM 690 C C . VAL A 1 86 ? 0.257 2.614 -19.672 1.00 89.12 86 VAL A C 1
ATOM 692 O O . VAL A 1 86 ? -0.495 2.626 -18.698 1.00 89.12 86 VAL A O 1
ATOM 695 N N . ASN A 1 87 ? 0.434 1.531 -20.433 1.00 86.75 87 ASN A N 1
ATOM 696 C CA . ASN A 1 87 ? -0.281 0.277 -20.204 1.00 86.75 87 ASN A CA 1
ATOM 697 C C . ASN A 1 87 ? 0.041 -0.291 -18.821 1.00 86.75 87 ASN A C 1
ATOM 699 O O . ASN A 1 87 ? -0.863 -0.704 -18.103 1.00 86.75 87 ASN A O 1
ATOM 703 N N . ASN A 1 88 ? 1.307 -0.233 -18.406 1.00 88.25 88 ASN A N 1
ATOM 704 C CA . ASN A 1 88 ? 1.723 -0.718 -17.092 1.00 88.25 88 ASN A CA 1
ATOM 705 C C . ASN A 1 88 ? 1.068 0.078 -15.956 1.00 88.25 88 ASN A C 1
ATOM 707 O O . ASN A 1 88 ? 0.566 -0.513 -15.002 1.00 88.25 88 ASN A O 1
ATOM 711 N N . ILE A 1 89 ? 1.012 1.408 -16.073 1.00 91.38 89 ILE A N 1
ATOM 712 C CA . ILE A 1 89 ? 0.335 2.262 -15.089 1.00 91.38 89 ILE A CA 1
ATOM 713 C C . ILE A 1 89 ? -1.163 1.937 -15.037 1.00 91.38 89 ILE A C 1
ATOM 715 O O . ILE A 1 89 ? -1.709 1.759 -13.950 1.00 91.38 89 ILE A O 1
ATOM 719 N N . MET A 1 90 ? -1.827 1.803 -16.190 1.00 91.50 90 MET A N 1
ATOM 720 C CA . MET A 1 90 ? -3.246 1.433 -16.238 1.00 91.50 90 MET A CA 1
ATOM 721 C C . MET A 1 90 ? -3.505 0.069 -15.594 1.00 91.50 90 MET A C 1
ATOM 723 O O . MET A 1 90 ? -4.425 -0.059 -14.788 1.00 91.50 90 MET A O 1
ATOM 727 N N . VAL A 1 91 ? -2.674 -0.931 -15.893 1.00 93.06 91 VAL A N 1
ATOM 728 C CA . VAL A 1 91 ? -2.780 -2.273 -15.308 1.00 93.06 91 VAL A CA 1
ATOM 729 C C . VAL A 1 91 ? -2.661 -2.217 -13.786 1.00 93.06 91 VAL A C 1
ATOM 731 O O . VAL A 1 91 ? -3.454 -2.868 -13.112 1.00 93.06 91 VAL A O 1
ATOM 734 N N . ILE A 1 92 ? -1.752 -1.410 -13.227 1.00 92.62 92 ILE A N 1
ATOM 735 C CA . ILE A 1 92 ? -1.622 -1.246 -11.768 1.00 92.62 92 ILE A CA 1
ATOM 736 C C . ILE A 1 92 ? -2.943 -0.771 -11.153 1.00 92.62 92 ILE A C 1
ATOM 738 O O . ILE A 1 92 ? -3.419 -1.366 -10.184 1.00 92.62 92 ILE A O 1
ATOM 742 N N . PHE A 1 93 ? -3.566 0.263 -11.725 1.00 94.50 93 PHE A N 1
ATOM 743 C CA . PHE A 1 93 ? -4.839 0.777 -11.214 1.00 94.50 93 PHE A CA 1
ATOM 744 C C . PHE A 1 93 ? -5.978 -0.233 -11.367 1.00 94.50 93 PHE A C 1
ATOM 746 O O . PHE A 1 93 ? -6.741 -0.435 -10.423 1.00 94.50 93 PHE A O 1
ATOM 753 N N . ILE A 1 94 ? -6.076 -0.900 -12.520 1.00 94.44 94 ILE A N 1
ATOM 754 C CA . ILE A 1 94 ? -7.108 -1.911 -12.786 1.00 94.44 94 ILE A CA 1
ATOM 755 C C . ILE A 1 94 ? -6.982 -3.072 -11.798 1.00 94.44 94 ILE A C 1
ATOM 757 O O . ILE A 1 94 ? -7.958 -3.440 -11.145 1.00 94.44 94 ILE A O 1
ATOM 761 N N . VAL A 1 95 ? -5.776 -3.623 -11.650 1.00 96.31 95 VAL A N 1
ATOM 762 C CA . VAL A 1 95 ? -5.509 -4.747 -10.749 1.00 96.31 95 VAL A CA 1
ATOM 763 C C . VAL A 1 95 ? -5.811 -4.355 -9.308 1.00 96.31 95 VAL A C 1
ATOM 765 O O . VAL A 1 95 ? -6.473 -5.116 -8.604 1.00 96.31 95 VAL A O 1
ATOM 768 N N . PHE A 1 96 ? -5.397 -3.163 -8.873 1.00 96.50 96 PHE A N 1
ATOM 769 C CA . PHE A 1 96 ? -5.679 -2.678 -7.525 1.00 96.50 96 PHE A CA 1
ATOM 770 C C . PHE A 1 96 ? -7.185 -2.542 -7.261 1.00 96.50 96 PHE A C 1
ATOM 772 O O . PHE A 1 96 ? -7.681 -3.079 -6.271 1.00 96.50 96 PHE A O 1
ATOM 779 N N . LEU A 1 97 ? -7.927 -1.877 -8.153 1.00 96.50 97 LEU A N 1
ATOM 780 C CA . LEU A 1 97 ? -9.364 -1.648 -7.983 1.00 96.50 97 LEU A CA 1
ATOM 781 C C . LEU A 1 97 ? -10.164 -2.954 -7.998 1.00 96.50 97 LEU A C 1
ATOM 783 O O . LEU A 1 97 ? -11.034 -3.147 -7.148 1.00 96.50 97 LEU A O 1
ATOM 787 N N . LEU A 1 98 ? -9.847 -3.873 -8.915 1.00 96.75 98 LEU A N 1
ATOM 788 C CA . LEU A 1 98 ? -10.486 -5.189 -8.970 1.00 96.75 98 LEU A CA 1
ATOM 789 C C . LEU A 1 98 ? -10.182 -6.010 -7.716 1.00 96.75 98 LEU A C 1
ATOM 791 O O . LEU A 1 98 ? -11.085 -6.606 -7.135 1.00 96.75 98 LEU A O 1
ATOM 795 N N . SER A 1 99 ? -8.931 -5.999 -7.257 1.00 96.94 99 SER A N 1
ATOM 796 C CA . SER A 1 99 ? -8.535 -6.726 -6.047 1.00 96.94 99 SER A CA 1
ATOM 797 C C . SER A 1 99 ? -9.206 -6.158 -4.802 1.00 96.94 99 SER A C 1
ATOM 799 O O . SER A 1 99 ? -9.648 -6.927 -3.952 1.00 96.94 99 SER A O 1
ATOM 801 N N . LEU A 1 100 ? -9.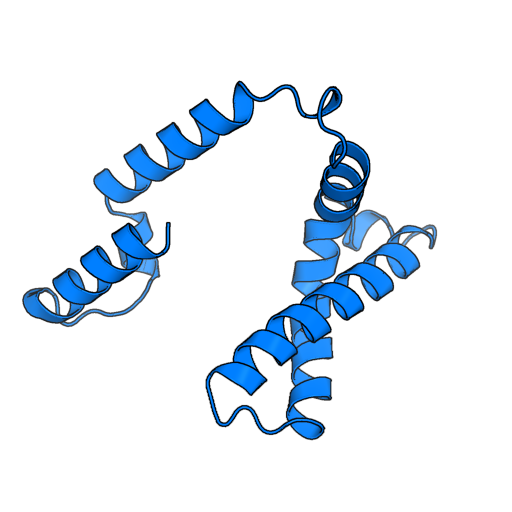344 -4.833 -4.705 1.00 96.25 100 LEU A N 1
ATOM 802 C CA . LEU A 1 100 ? -10.081 -4.173 -3.627 1.00 96.25 100 LEU A CA 1
ATOM 803 C C . LEU A 1 100 ? -11.565 -4.559 -3.653 1.00 96.25 100 LEU A C 1
ATOM 805 O O . LEU A 1 100 ? -12.118 -4.903 -2.611 1.00 96.25 100 LEU A O 1
ATOM 809 N N . ALA A 1 101 ? -12.196 -4.547 -4.830 1.00 95.88 101 ALA A N 1
ATOM 810 C CA . ALA A 1 101 ? -13.599 -4.919 -4.987 1.00 95.88 101 ALA A CA 1
ATOM 811 C C . ALA A 1 101 ? -13.848 -6.383 -4.593 1.00 95.88 101 ALA A C 1
ATOM 813 O O . ALA A 1 101 ? -14.740 -6.663 -3.794 1.00 95.88 101 ALA A O 1
ATOM 814 N N . ILE A 1 102 ? -13.026 -7.310 -5.093 1.00 95.12 102 ILE A N 1
ATOM 815 C CA . ILE A 1 102 ? -13.116 -8.735 -4.753 1.00 95.12 102 ILE A CA 1
ATOM 816 C C . ILE A 1 102 ? -12.875 -8.942 -3.253 1.00 95.12 102 ILE A C 1
ATOM 818 O O . ILE A 1 102 ? -13.637 -9.655 -2.603 1.00 95.12 102 ILE A O 1
ATOM 822 N N . SER A 1 103 ? -11.867 -8.283 -2.678 1.00 94.81 103 SER A N 1
ATOM 823 C CA . SER A 1 103 ? -11.567 -8.383 -1.243 1.00 94.81 103 SER A CA 1
ATOM 824 C C . SER A 1 103 ? -12.726 -7.892 -0.381 1.00 94.81 103 SER A C 1
ATOM 826 O O . SER A 1 103 ? -13.104 -8.569 0.569 1.00 94.81 103 SER A O 1
ATOM 828 N N . GLU A 1 104 ? -13.357 -6.776 -0.750 1.00 94.06 104 GLU A N 1
ATOM 829 C CA . GLU A 1 104 ? -14.526 -6.251 -0.040 1.00 94.06 104 GLU A CA 1
ATOM 830 C C . GLU A 1 104 ? -15.726 -7.207 -0.125 1.00 94.06 104 GLU A C 1
ATOM 832 O O . GLU A 1 104 ? -16.471 -7.345 0.847 1.00 94.06 104 GLU A O 1
ATOM 837 N N . VAL A 1 105 ? -15.912 -7.893 -1.259 1.00 93.44 105 VAL A N 1
ATOM 838 C CA . VAL A 1 105 ? -16.936 -8.940 -1.398 1.00 93.44 105 VAL A CA 1
ATOM 839 C C . VAL A 1 105 ? -16.633 -10.109 -0.461 1.00 93.44 105 VAL A C 1
ATOM 841 O O . VAL A 1 105 ? -17.518 -10.528 0.285 1.00 93.44 105 VAL A O 1
ATOM 844 N N . ILE A 1 106 ? -15.389 -10.598 -0.425 1.00 91.62 106 ILE A N 1
ATOM 845 C CA . ILE A 1 106 ? -15.001 -11.711 0.455 1.00 91.62 106 ILE A CA 1
ATOM 846 C C . ILE A 1 106 ? -15.113 -11.312 1.934 1.00 91.62 106 ILE A C 1
ATOM 848 O O . ILE A 1 106 ? -15.576 -12.105 2.754 1.00 91.62 106 ILE A O 1
ATOM 852 N N . TYR A 1 107 ? -14.770 -10.069 2.282 1.00 90.38 107 TYR A N 1
ATOM 853 C CA . TYR A 1 107 ? -14.878 -9.537 3.643 1.00 90.38 107 TYR A CA 1
ATOM 854 C C . TYR A 1 107 ? -16.308 -9.622 4.203 1.00 90.38 107 TYR A C 1
ATOM 856 O O . TYR A 1 107 ? -16.497 -9.757 5.415 1.00 90.38 107 TYR A O 1
ATOM 864 N N . ARG A 1 108 ? -17.325 -9.561 3.333 1.00 89.44 108 ARG A N 1
ATOM 865 C CA . ARG A 1 108 ? -18.743 -9.663 3.714 1.00 89.44 108 ARG A CA 1
ATOM 866 C C . ARG A 1 108 ? -19.202 -11.096 3.985 1.00 89.44 108 ARG A C 1
ATOM 868 O O . ARG A 1 108 ? -20.260 -11.268 4.584 1.00 89.44 108 ARG A O 1
ATOM 875 N N . ILE A 1 109 ? -18.434 -12.112 3.587 1.00 90.50 109 ILE A N 1
ATOM 876 C CA . ILE A 1 109 ? -18.798 -13.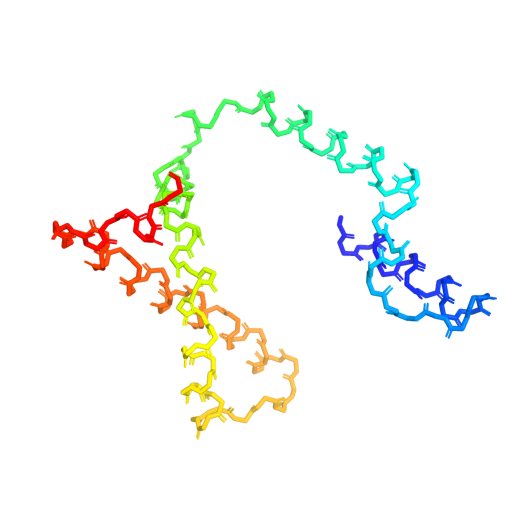521 3.765 1.00 90.50 109 ILE A CA 1
ATOM 877 C C . ILE A 1 109 ? -18.358 -13.991 5.168 1.00 90.50 109 ILE A C 1
ATOM 879 O O . ILE A 1 109 ? -17.154 -14.011 5.466 1.00 90.50 109 ILE A O 1
ATOM 883 N N . PRO A 1 110 ? -19.296 -14.390 6.053 1.00 77.69 110 PRO A N 1
ATOM 884 C CA . PRO A 1 110 ? -18.948 -14.918 7.369 1.00 77.69 110 PRO A CA 1
ATOM 885 C C . PRO A 1 110 ? -18.152 -16.223 7.212 1.00 77.69 110 PRO A C 1
ATOM 887 O O . PRO A 1 110 ? -18.561 -17.130 6.498 1.00 77.69 110 PRO A O 1
ATOM 890 N N . GLY A 1 111 ? -16.978 -16.295 7.846 1.00 81.56 111 GLY A N 1
ATOM 891 C CA . GLY A 1 111 ? -16.021 -17.405 7.716 1.00 81.56 111 GLY A CA 1
ATOM 892 C C . GLY A 1 111 ? -14.763 -17.024 6.930 1.00 81.56 111 GLY A C 1
ATOM 893 O O . GLY A 1 111 ? -13.659 -17.186 7.443 1.00 81.56 111 GLY A O 1
ATOM 894 N N . LEU A 1 112 ? -14.918 -16.415 5.750 1.00 81.75 112 LEU A N 1
ATOM 895 C CA . LEU A 1 112 ? -13.783 -15.977 4.922 1.00 81.75 112 LEU A CA 1
ATOM 896 C C . LEU A 1 112 ? -13.221 -14.617 5.343 1.00 81.75 112 LEU A C 1
ATOM 898 O O . LEU A 1 112 ? -12.057 -14.333 5.080 1.00 81.75 112 LEU A O 1
ATOM 902 N N . ARG A 1 113 ? -14.000 -13.799 6.065 1.00 83.69 113 ARG A N 1
ATOM 903 C CA . ARG A 1 113 ? -13.558 -12.490 6.576 1.00 83.69 113 ARG A CA 1
ATOM 904 C C . ARG A 1 113 ? -12.201 -12.537 7.285 1.00 83.69 113 ARG A C 1
ATOM 906 O O . ARG A 1 113 ? -11.404 -11.628 7.098 1.00 83.69 113 ARG A O 1
ATOM 913 N N . LYS A 1 114 ? -11.915 -13.592 8.058 1.00 83.19 114 LYS A N 1
ATOM 914 C CA . LYS A 1 114 ? -10.645 -13.741 8.798 1.00 83.19 114 LYS A CA 1
ATOM 915 C C . LYS A 1 114 ? -9.413 -13.905 7.897 1.00 83.19 114 LYS A C 1
ATOM 917 O O . LYS A 1 114 ? -8.310 -13.691 8.369 1.00 83.19 114 LYS A O 1
ATOM 922 N N . LEU A 1 115 ? -9.595 -14.292 6.634 1.00 78.81 115 LEU A N 1
ATOM 923 C CA . LEU A 1 115 ? -8.502 -14.481 5.672 1.00 78.81 115 LEU A CA 1
ATOM 924 C C . LEU A 1 115 ? -8.082 -13.171 4.993 1.00 78.81 115 LEU A C 1
ATOM 926 O O . LEU A 1 115 ? -6.985 -13.069 4.455 1.00 78.81 115 LEU A O 1
ATOM 930 N N . VAL A 1 116 ? -8.992 -12.199 4.967 1.00 79.12 116 VAL A N 1
ATOM 931 C CA . VAL A 1 116 ? -8.913 -10.999 4.118 1.00 79.12 116 VAL A CA 1
ATOM 932 C C . VAL A 1 116 ? -8.839 -9.727 4.964 1.00 79.12 116 VAL A C 1
ATOM 934 O O . VAL A 1 116 ? -8.319 -8.707 4.511 1.00 79.12 116 VAL A O 1
ATOM 937 N N . ALA A 1 117 ? -9.362 -9.796 6.191 1.00 77.44 117 ALA A N 1
ATOM 938 C CA . ALA A 1 117 ? -9.227 -8.762 7.199 1.00 77.44 117 ALA A CA 1
ATOM 939 C C . ALA A 1 117 ? -7.788 -8.706 7.717 1.00 77.44 117 ALA A C 1
ATOM 941 O O . ALA A 1 117 ? -7.165 -9.742 7.951 1.00 77.44 117 ALA A O 1
ATOM 942 N N . LEU A 1 118 ? -7.309 -7.478 7.895 1.00 63.81 118 LEU A N 1
ATOM 943 C CA . LEU A 1 118 ? -6.069 -7.167 8.596 1.00 63.81 118 LEU A CA 1
ATOM 944 C C . LEU A 1 118 ? -6.322 -7.054 10.105 1.00 63.81 118 LEU A C 1
ATOM 946 O O . LEU A 1 118 ? -7.412 -6.546 10.470 1.00 63.81 118 LEU A O 1
#

pLDDT: mean 82.94, std 11.88, range [53.22, 96.94]